Protein AF-T1A1M3-F1 (afdb_monomer)

Radius of gyration: 19.19 Å; Cα contacts (8 Å, |Δi|>4): 58; chains: 1; bounding box: 49×39×57 Å

Structure (mmCIF, N/CA/C/O backbone):
data_AF-T1A1M3-F1
#
_entry.id   AF-T1A1M3-F1
#
loop_
_atom_site.group_PDB
_atom_site.id
_atom_site.type_symbol
_atom_site.label_atom_id
_atom_site.label_alt_id
_atom_site.label_comp_id
_atom_site.label_asym_id
_atom_site.label_entity_id
_atom_site.label_seq_id
_atom_site.pdbx_PDB_ins_code
_atom_site.Cartn_x
_atom_site.Cartn_y
_atom_site.Cartn_z
_atom_site.occupancy
_atom_site.B_iso_or_equiv
_atom_site.auth_seq_id
_atom_site.auth_comp_id
_atom_site.auth_asym_id
_atom_site.auth_atom_id
_atom_site.pdbx_PDB_model_num
ATOM 1 N N . MET A 1 1 ? -30.803 23.731 38.782 1.00 44.34 1 MET A N 1
ATOM 2 C CA . MET A 1 1 ? -31.544 24.561 37.814 1.00 44.34 1 MET A CA 1
ATOM 3 C C . MET A 1 1 ? -30.619 24.749 36.632 1.00 44.34 1 MET A C 1
ATOM 5 O O . MET A 1 1 ? -29.511 25.233 36.809 1.00 44.34 1 MET A O 1
ATOM 9 N N . GLU A 1 2 ? -31.006 24.124 35.532 1.00 36.53 2 GLU A N 1
ATOM 10 C CA . GLU A 1 2 ? -30.165 23.566 34.470 1.00 36.53 2 GLU A CA 1
ATOM 11 C C . GLU A 1 2 ? -29.542 24.639 33.570 1.00 36.53 2 GLU A C 1
ATOM 13 O O . GLU A 1 2 ? -30.211 25.585 33.156 1.00 36.53 2 GLU A O 1
ATOM 18 N N . HIS A 1 3 ? -28.248 24.483 33.289 1.00 39.91 3 HIS A N 1
ATOM 19 C CA . HIS A 1 3 ? -27.495 25.308 32.352 1.00 39.91 3 HIS A CA 1
ATOM 20 C C . HIS A 1 3 ? -27.840 24.926 30.907 1.00 39.91 3 HIS A C 1
ATOM 22 O O . HIS A 1 3 ? -27.957 23.751 30.571 1.00 39.91 3 HIS A O 1
ATOM 28 N N . ALA A 1 4 ? -27.979 25.945 30.060 1.00 42.72 4 ALA A N 1
ATOM 29 C CA . ALA A 1 4 ? -28.334 25.843 28.653 1.00 42.72 4 ALA A CA 1
ATOM 30 C C . ALA A 1 4 ? -27.399 24.906 27.866 1.00 42.72 4 ALA A C 1
ATOM 32 O O . ALA A 1 4 ? -26.221 25.205 27.663 1.00 42.72 4 ALA A O 1
ATOM 33 N N . VAL A 1 5 ? -27.951 23.802 27.359 1.00 47.12 5 VAL A N 1
ATOM 34 C CA . VAL A 1 5 ? -27.333 23.008 26.295 1.00 47.12 5 VAL A CA 1
ATOM 35 C C . VAL A 1 5 ? -27.666 23.699 24.977 1.00 47.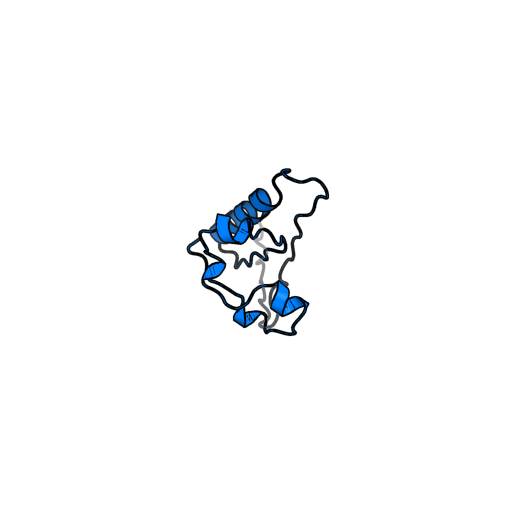12 5 VAL A C 1
ATOM 37 O O . VAL A 1 5 ? -28.780 23.609 24.468 1.00 47.12 5 VAL A O 1
ATOM 40 N N . SER A 1 6 ? -26.697 24.435 24.439 1.00 41.78 6 SER A N 1
ATOM 41 C CA . SER A 1 6 ? -26.717 24.891 23.050 1.00 41.78 6 SER A CA 1
ATOM 42 C C . SER A 1 6 ? -26.789 23.662 22.141 1.00 41.78 6 SER A C 1
ATOM 44 O O . SER A 1 6 ? -25.812 22.927 22.004 1.00 41.78 6 SER A O 1
ATOM 46 N N . SER A 1 7 ? -27.943 23.438 21.522 1.00 43.50 7 SER A N 1
ATOM 47 C CA . SER A 1 7 ? -28.151 22.442 20.475 1.00 43.50 7 SER A CA 1
ATOM 48 C C . SER A 1 7 ? -27.217 22.723 19.295 1.00 43.50 7 SER A C 1
ATOM 50 O O . SER A 1 7 ? -27.456 23.645 18.514 1.00 43.50 7 SER A O 1
ATOM 52 N N . ILE A 1 8 ? -26.155 21.928 19.159 1.00 46.41 8 ILE A N 1
ATOM 53 C CA . ILE A 1 8 ? -25.328 21.890 17.951 1.00 46.41 8 ILE A CA 1
ATOM 54 C C . ILE A 1 8 ? -26.196 21.252 16.860 1.00 46.41 8 ILE A C 1
ATOM 56 O O . ILE A 1 8 ? -26.273 20.032 16.740 1.00 46.41 8 ILE A O 1
ATOM 60 N N . SER A 1 9 ? -26.921 22.078 16.103 1.00 38.78 9 SER A N 1
ATOM 61 C CA . SER A 1 9 ? -27.540 21.639 14.853 1.00 38.78 9 SER A CA 1
ATOM 62 C C . SER A 1 9 ? -26.429 21.460 13.829 1.00 38.78 9 SER A C 1
ATOM 64 O O . SER A 1 9 ? -26.008 22.414 13.179 1.00 38.78 9 SER A O 1
ATOM 66 N N . THR A 1 10 ? -25.919 20.238 13.709 1.00 42.06 10 THR A N 1
ATOM 67 C CA . THR A 1 10 ? -25.055 19.866 12.591 1.00 42.06 10 THR A CA 1
ATOM 68 C C . THR A 1 10 ? -25.937 19.719 11.357 1.00 42.06 10 THR A C 1
ATOM 70 O O . THR A 1 10 ? -26.475 18.649 11.079 1.00 42.06 10 THR A O 1
ATOM 73 N N . THR A 1 11 ? -26.121 20.814 10.623 1.00 40.22 11 THR A N 1
ATOM 74 C CA . THR A 1 11 ? -26.666 20.770 9.266 1.00 40.22 11 THR A CA 1
ATOM 75 C C . THR A 1 11 ? -25.637 20.076 8.381 1.00 40.22 11 THR A C 1
ATOM 77 O O . THR A 1 11 ? -24.681 20.689 7.914 1.00 40.22 11 THR A O 1
ATOM 80 N N . ILE A 1 12 ? -25.811 18.774 8.180 1.00 50.56 12 ILE A N 1
ATOM 81 C CA . ILE A 1 12 ? -25.125 18.027 7.128 1.00 50.56 12 ILE A CA 1
ATOM 82 C C . ILE A 1 12 ? -25.672 18.514 5.785 1.00 50.56 12 ILE A C 1
ATOM 84 O O . ILE A 1 12 ? -26.73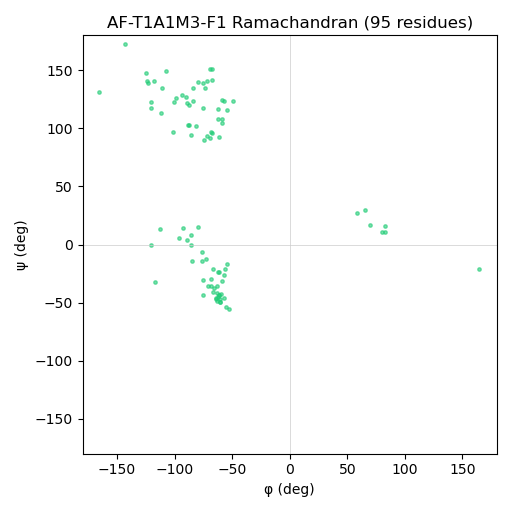8 18.092 5.339 1.00 50.56 12 ILE A O 1
ATOM 88 N N . ASN A 1 13 ? -24.953 19.443 5.154 1.00 44.19 13 ASN A N 1
ATOM 89 C CA . ASN A 1 13 ? -25.172 19.768 3.752 1.00 44.19 13 ASN A CA 1
ATOM 90 C C . ASN A 1 13 ? -24.878 18.509 2.929 1.00 44.19 13 ASN A C 1
ATOM 92 O O . ASN A 1 13 ? -23.749 18.017 2.906 1.00 44.19 13 ASN A O 1
ATOM 96 N N . GLN A 1 14 ? -25.902 17.984 2.257 1.00 49.16 14 GLN A N 1
ATOM 97 C CA . GLN A 1 14 ? -25.746 16.966 1.222 1.00 49.16 14 GLN A CA 1
ATOM 98 C C . GLN A 1 14 ? -24.897 17.573 0.092 1.00 49.16 14 GLN A C 1
ATOM 100 O O . GLN A 1 14 ? -25.417 18.278 -0.767 1.00 49.16 14 GLN A O 1
ATOM 105 N N . GLY A 1 15 ? -23.576 17.381 0.142 1.00 44.25 15 GLY A N 1
ATOM 106 C CA . GLY A 1 15 ? -22.649 17.941 -0.846 1.00 44.25 15 GLY A CA 1
ATOM 107 C C . GLY A 1 15 ? -21.168 17.950 -0.454 1.00 44.25 15 GLY A C 1
ATOM 108 O O . GLY A 1 15 ? -20.324 17.982 -1.344 1.00 44.25 15 GLY A O 1
ATOM 109 N N . GLU A 1 16 ? -20.814 17.867 0.832 1.00 50.06 16 GLU A N 1
ATOM 110 C CA . GLU A 1 16 ? -19.406 17.724 1.232 1.00 50.06 16 GLU A CA 1
ATOM 111 C C . GLU A 1 16 ? -18.992 16.249 1.225 1.00 50.06 16 GLU A C 1
ATOM 113 O O . GLU A 1 16 ? -19.162 15.514 2.199 1.00 50.06 16 GLU A O 1
ATOM 118 N N . VAL A 1 17 ? -18.416 15.802 0.107 1.00 57.34 17 VAL A N 1
ATOM 119 C CA . VAL A 1 17 ? -17.546 14.622 0.121 1.00 57.34 17 VAL A CA 1
ATOM 120 C C . VAL A 1 17 ? -16.368 14.989 1.018 1.00 57.34 17 VAL A C 1
ATOM 122 O O . VAL A 1 17 ? -15.557 15.839 0.651 1.00 57.34 17 VAL A O 1
ATOM 125 N N . GLY A 1 18 ? -16.296 14.408 2.217 1.00 64.62 18 GLY A N 1
ATOM 126 C CA . GLY A 1 18 ? -15.166 14.628 3.116 1.00 64.62 18 GLY A CA 1
ATOM 127 C C . GLY A 1 18 ? -13.853 14.415 2.358 1.00 64.62 18 GLY A C 1
ATOM 128 O O . GLY A 1 18 ? -13.660 13.368 1.741 1.00 64.62 18 GLY A O 1
ATOM 129 N N . SER A 1 19 ? -12.986 15.429 2.353 1.00 83.12 19 SER A N 1
ATOM 130 C CA . SER A 1 19 ? -11.741 15.408 1.581 1.00 83.12 19 SER A CA 1
ATOM 131 C C . SER A 1 19 ? -10.878 14.205 1.974 1.00 83.12 19 SER A C 1
ATOM 133 O O . SER A 1 19 ? -10.547 14.024 3.152 1.0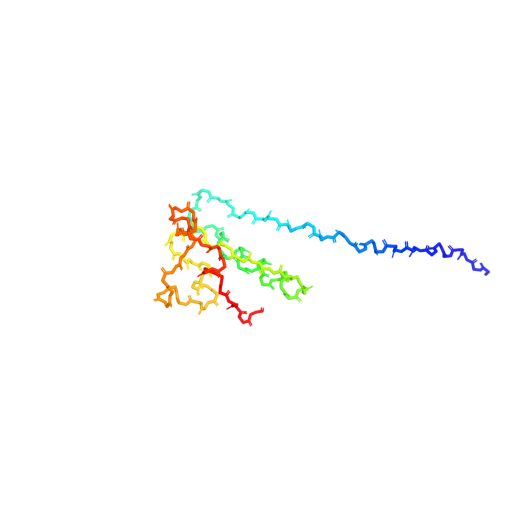0 83.12 19 SER A O 1
ATOM 135 N N . THR A 1 20 ? -10.518 13.370 0.995 1.00 92.50 20 THR A N 1
ATOM 136 C CA . THR A 1 20 ? -9.593 12.249 1.198 1.00 92.50 20 THR A CA 1
ATOM 137 C C . THR A 1 20 ? -8.256 12.778 1.708 1.00 92.50 20 THR A C 1
ATOM 139 O O . THR A 1 20 ? -7.617 13.606 1.060 1.00 92.50 20 THR A O 1
ATOM 142 N N . ARG A 1 21 ? -7.790 12.270 2.853 1.00 95.31 21 ARG A N 1
ATOM 143 C CA . ARG A 1 21 ? -6.452 12.598 3.358 1.00 95.31 21 ARG A CA 1
ATOM 144 C C . ARG A 1 21 ? -5.401 11.694 2.723 1.00 95.31 21 ARG A C 1
ATOM 146 O O . ARG A 1 21 ? -5.476 10.479 2.866 1.00 95.31 21 ARG A O 1
ATOM 153 N N . VAL A 1 22 ? -4.402 12.295 2.080 1.00 96.44 22 VAL A N 1
ATOM 154 C CA . VAL A 1 22 ? -3.259 11.585 1.485 1.00 96.44 22 VAL A CA 1
ATOM 155 C C . VAL A 1 22 ? -2.057 11.688 2.423 1.00 96.44 22 VAL A C 1
ATOM 157 O O . VAL A 1 22 ? -1.631 12.788 2.769 1.00 96.44 22 VAL A O 1
ATOM 160 N N . ILE A 1 23 ? -1.515 10.543 2.846 1.00 97.38 23 ILE A N 1
ATOM 161 C CA . ILE A 1 23 ? -0.376 10.455 3.769 1.00 97.38 23 ILE A CA 1
ATOM 162 C C . ILE A 1 23 ? 0.756 9.700 3.071 1.00 97.38 23 ILE A C 1
ATOM 164 O O . ILE A 1 23 ? 0.610 8.523 2.752 1.00 97.38 23 ILE A O 1
ATOM 168 N N . ALA A 1 24 ? 1.894 10.362 2.860 1.00 97.38 24 ALA A N 1
ATOM 169 C CA . ALA A 1 24 ? 3.085 9.741 2.287 1.00 97.38 24 ALA A CA 1
ATOM 170 C C . ALA A 1 24 ? 4.077 9.345 3.390 1.00 97.38 24 ALA A C 1
ATOM 172 O O . ALA A 1 24 ? 4.493 10.182 4.192 1.00 97.38 24 ALA A O 1
ATOM 173 N N . ILE A 1 25 ? 4.494 8.077 3.407 1.00 96.75 25 ILE A N 1
ATOM 174 C CA . ILE A 1 25 ? 5.530 7.573 4.318 1.00 96.75 25 ILE A CA 1
ATOM 175 C C . ILE A 1 25 ? 6.849 7.462 3.551 1.00 96.75 25 ILE A C 1
ATOM 177 O O . ILE A 1 25 ? 7.103 6.479 2.855 1.00 96.75 25 ILE A O 1
ATOM 181 N N . ALA A 1 26 ? 7.701 8.480 3.677 1.00 95.44 26 ALA A N 1
ATOM 182 C CA . ALA A 1 26 ? 8.939 8.600 2.909 1.00 95.44 26 ALA A CA 1
ATOM 183 C C . ALA A 1 26 ? 10.178 8.737 3.806 1.00 95.44 26 ALA A C 1
ATOM 185 O O . ALA A 1 26 ? 10.164 9.413 4.831 1.00 95.44 26 ALA A O 1
ATOM 186 N N . ASN A 1 27 ? 11.264 8.078 3.403 1.00 92.81 27 ASN A N 1
ATOM 187 C CA . ASN A 1 27 ? 12.596 8.165 4.007 1.00 92.81 27 ASN A CA 1
ATOM 188 C C . ASN A 1 27 ? 13.621 7.549 3.039 1.00 92.81 27 ASN A C 1
ATOM 190 O O . ASN A 1 27 ? 13.413 6.426 2.564 1.00 92.81 27 ASN A O 1
ATOM 194 N N . GLN A 1 28 ? 14.730 8.247 2.776 1.00 90.38 28 GLN A N 1
ATOM 195 C CA . GLN A 1 28 ? 15.755 7.803 1.825 1.00 90.38 28 GLN A CA 1
ATOM 196 C C . GLN A 1 28 ? 16.507 6.534 2.257 1.00 90.38 28 GLN A C 1
ATOM 198 O O . GLN A 1 28 ? 17.088 5.846 1.423 1.00 90.38 28 GLN A O 1
ATOM 203 N N . LYS A 1 29 ? 16.509 6.198 3.553 1.00 90.88 29 LYS A N 1
ATOM 204 C CA . LYS A 1 29 ? 17.208 5.018 4.071 1.00 90.88 29 LYS A CA 1
ATOM 205 C C . LYS A 1 29 ? 16.348 3.754 3.926 1.00 90.88 29 LYS A C 1
ATOM 207 O O . LYS A 1 29 ? 15.157 3.743 4.253 1.00 90.88 29 LYS A O 1
ATOM 212 N N . GLY A 1 30 ? 16.957 2.669 3.448 1.00 91.12 30 GLY A N 1
ATOM 213 C CA . GLY A 1 30 ? 16.344 1.335 3.408 1.00 91.12 30 GLY A CA 1
ATOM 214 C C . GLY A 1 30 ? 16.171 0.728 4.807 1.00 91.12 30 GLY A C 1
ATOM 215 O O . GLY A 1 30 ? 16.924 1.050 5.723 1.00 91.12 30 GLY A O 1
ATOM 216 N N . GLY A 1 31 ? 15.165 -0.134 4.988 1.00 92.06 31 GLY A N 1
ATOM 217 C CA . GLY A 1 31 ? 14.983 -0.897 6.235 1.00 92.06 31 GLY A CA 1
ATOM 218 C C . GLY A 1 31 ? 14.561 -0.088 7.471 1.00 92.06 31 GLY A C 1
ATOM 219 O O . GLY A 1 31 ? 14.682 -0.575 8.587 1.00 92.06 31 GLY A O 1
ATOM 220 N N . VAL A 1 32 ? 14.062 1.140 7.304 1.00 95.88 32 VAL A N 1
ATOM 221 C CA . VAL A 1 32 ? 13.633 2.021 8.417 1.00 95.88 32 VAL A CA 1
ATOM 222 C C . VAL A 1 32 ? 12.147 1.902 8.777 1.00 95.88 32 VAL A C 1
ATOM 224 O O . VAL A 1 32 ? 11.601 2.772 9.446 1.00 95.88 32 VAL A O 1
ATOM 227 N N . GLY A 1 33 ? 11.471 0.857 8.294 1.00 95.81 33 GLY A N 1
ATOM 228 C CA . GLY A 1 33 ? 10.076 0.576 8.644 1.00 95.81 33 GLY A CA 1
ATOM 229 C C . GLY A 1 33 ? 9.012 1.342 7.851 1.00 95.81 33 GLY A C 1
ATOM 230 O O . GLY A 1 33 ? 7.868 1.354 8.277 1.00 95.81 33 GLY A O 1
ATOM 231 N N . LYS A 1 34 ? 9.329 1.956 6.699 1.00 97.12 34 LYS A N 1
ATOM 232 C CA . LYS A 1 34 ? 8.339 2.687 5.871 1.00 97.12 34 LYS A CA 1
ATOM 233 C C . LYS A 1 34 ? 7.104 1.844 5.535 1.00 97.12 34 LYS A C 1
ATOM 235 O O . LYS A 1 34 ? 5.988 2.237 5.853 1.00 97.12 34 LYS A O 1
ATOM 240 N N . THR A 1 35 ? 7.326 0.673 4.939 1.00 96.56 35 THR A N 1
ATOM 241 C CA . THR A 1 35 ? 6.274 -0.280 4.564 1.00 96.56 35 THR A CA 1
ATOM 242 C C . THR A 1 35 ? 5.493 -0.748 5.784 1.00 96.56 35 THR A C 1
ATOM 244 O O . THR A 1 35 ? 4.269 -0.706 5.788 1.00 96.56 35 THR A O 1
ATOM 247 N N . THR A 1 36 ? 6.201 -1.128 6.851 1.00 96.62 36 THR A N 1
ATOM 248 C CA . THR A 1 36 ? 5.589 -1.563 8.110 1.00 96.62 36 THR A CA 1
ATOM 249 C C . THR A 1 36 ? 4.668 -0.488 8.674 1.00 96.62 36 THR A C 1
ATOM 251 O O . THR A 1 36 ? 3.532 -0.787 9.031 1.00 96.62 36 THR A O 1
ATOM 254 N N . THR A 1 37 ? 5.124 0.764 8.705 1.00 97.75 37 THR A N 1
ATOM 255 C CA . THR A 1 37 ? 4.329 1.905 9.161 1.00 97.75 37 THR A CA 1
ATOM 256 C C . THR A 1 37 ? 3.125 2.143 8.260 1.00 97.75 37 THR A C 1
ATOM 258 O O . THR A 1 37 ? 2.032 2.316 8.782 1.00 97.75 37 THR A O 1
ATOM 261 N N . ALA A 1 38 ? 3.286 2.122 6.933 1.00 97.44 38 ALA A N 1
ATOM 262 C CA . ALA A 1 38 ? 2.182 2.338 5.998 1.00 97.44 38 ALA A CA 1
ATOM 263 C C . ALA A 1 38 ? 1.074 1.282 6.158 1.00 97.44 38 ALA A C 1
ATOM 265 O O . ALA A 1 38 ? -0.090 1.640 6.332 1.00 97.44 38 ALA A O 1
ATOM 266 N N . VAL A 1 39 ? 1.444 -0.003 6.185 1.00 96.44 39 VAL A N 1
ATOM 267 C CA . VAL A 1 39 ? 0.499 -1.120 6.343 1.00 96.44 39 VAL A CA 1
ATOM 268 C C . VAL A 1 39 ? -0.210 -1.060 7.697 1.00 96.44 39 VAL A C 1
ATOM 270 O O . VAL A 1 39 ? -1.435 -1.124 7.749 1.00 96.44 39 VAL A O 1
ATOM 273 N N . ASN A 1 40 ? 0.526 -0.876 8.798 1.00 96.50 40 ASN A N 1
ATOM 274 C CA . ASN A 1 40 ? -0.080 -0.854 10.135 1.00 96.50 40 ASN A CA 1
ATOM 275 C C . ASN A 1 40 ? -0.921 0.404 10.382 1.00 96.50 40 ASN A C 1
ATOM 277 O O . ASN A 1 40 ? -1.963 0.320 11.027 1.00 96.50 40 ASN A O 1
ATOM 281 N N . LEU A 1 41 ? -0.507 1.563 9.858 1.00 97.38 41 LEU A N 1
ATOM 282 C CA . LEU A 1 41 ? -1.318 2.779 9.911 1.00 97.38 41 LEU A CA 1
ATOM 283 C C . LEU A 1 41 ? -2.628 2.583 9.143 1.00 97.38 41 LEU A C 1
ATOM 285 O O . LEU A 1 41 ? -3.688 2.925 9.659 1.00 97.38 41 LEU A O 1
ATOM 289 N N . GLY A 1 42 ? -2.561 2.003 7.941 1.00 96.44 42 GLY A N 1
ATOM 290 C CA . GLY A 1 42 ? -3.743 1.692 7.144 1.00 96.44 42 GLY A CA 1
ATOM 291 C C . GLY A 1 42 ? -4.689 0.730 7.850 1.00 96.44 42 GLY A C 1
ATOM 292 O O . GLY A 1 42 ? -5.868 1.039 7.990 1.00 96.44 42 GLY A O 1
ATOM 293 N N . ALA A 1 43 ? -4.164 -0.382 8.368 1.00 95.81 43 ALA A N 1
ATOM 294 C CA . ALA A 1 43 ? -4.947 -1.357 9.123 1.00 95.81 43 ALA A CA 1
ATOM 295 C C . ALA A 1 43 ? -5.587 -0.737 10.378 1.00 95.81 43 ALA A C 1
ATOM 297 O O . ALA A 1 43 ? -6.765 -0.957 10.648 1.00 95.81 43 ALA A O 1
ATOM 298 N N . GLY A 1 44 ? -4.848 0.096 11.120 1.00 97.00 44 GLY A N 1
ATOM 299 C CA . GLY A 1 44 ? -5.380 0.811 12.282 1.00 97.00 44 GLY A CA 1
ATOM 300 C C . GLY A 1 44 ? -6.499 1.793 11.922 1.00 97.00 44 GLY A C 1
ATOM 301 O O . GLY A 1 44 ? -7.508 1.856 12.619 1.00 97.00 44 GLY A O 1
ATOM 302 N N . LEU A 1 45 ? -6.361 2.533 10.817 1.00 96.31 45 LEU A N 1
ATOM 303 C CA . LEU A 1 45 ? -7.410 3.429 10.318 1.00 96.31 45 LEU A CA 1
ATOM 304 C C . LEU A 1 45 ? -8.644 2.652 9.834 1.00 96.31 45 LEU A C 1
ATOM 306 O O . LEU A 1 45 ? -9.768 3.058 10.134 1.00 96.31 45 LEU A O 1
ATOM 310 N N . ALA A 1 46 ? -8.447 1.532 9.136 1.00 95.81 46 ALA A N 1
ATOM 311 C CA . ALA A 1 46 ? -9.527 0.650 8.699 1.00 95.81 46 ALA A CA 1
ATOM 312 C C . ALA A 1 46 ? -10.299 0.068 9.894 1.00 95.81 46 ALA A C 1
ATOM 314 O O . ALA A 1 46 ? -11.526 0.138 9.927 1.00 95.81 46 ALA A O 1
ATOM 315 N N . ALA A 1 47 ? -9.592 -0.376 10.940 1.00 96.06 47 ALA A N 1
ATOM 316 C CA . ALA A 1 47 ? -10.194 -0.851 12.188 1.00 96.06 47 ALA A CA 1
ATOM 317 C C . ALA A 1 47 ? -11.011 0.229 12.927 1.00 96.06 47 ALA A C 1
ATOM 319 O O . ALA A 1 47 ? -11.925 -0.093 13.684 1.00 96.06 47 ALA A O 1
ATOM 320 N N . LEU A 1 48 ? -10.718 1.513 12.692 1.00 96.25 48 LEU A N 1
ATOM 321 C CA . LEU A 1 48 ? -11.505 2.651 13.184 1.00 96.25 48 LEU A CA 1
ATOM 322 C C . LEU A 1 48 ? -12.684 3.020 12.259 1.00 96.25 48 LEU A C 1
ATOM 324 O O . LEU A 1 48 ? -13.326 4.050 12.465 1.00 96.25 48 LEU A O 1
ATOM 328 N N . GLY A 1 49 ? -12.975 2.209 11.239 1.00 94.88 49 GLY A N 1
ATOM 329 C CA . GLY A 1 49 ? -14.073 2.410 10.292 1.00 94.88 49 GLY A CA 1
ATOM 330 C C . GLY A 1 49 ? -13.757 3.369 9.141 1.00 94.88 49 GLY A C 1
ATOM 331 O O . GLY A 1 49 ? -14.668 3.776 8.419 1.00 94.88 49 GLY A O 1
ATOM 332 N N . CYS A 1 50 ? -12.492 3.760 8.948 1.00 94.69 50 CYS A N 1
ATOM 333 C CA . CYS A 1 50 ? -12.110 4.602 7.816 1.00 94.69 50 CYS A CA 1
ATOM 334 C C . CYS A 1 50 ? -11.985 3.764 6.538 1.00 94.69 50 CYS A C 1
ATOM 336 O O . CYS A 1 50 ? -11.401 2.684 6.548 1.00 94.69 50 CYS A O 1
ATOM 338 N N . ARG A 1 51 ? -12.441 4.297 5.400 1.00 94.69 51 ARG A N 1
ATOM 339 C CA . ARG A 1 51 ? -12.121 3.716 4.089 1.00 94.69 51 ARG A CA 1
ATOM 340 C C . ARG A 1 51 ? -10.678 4.067 3.723 1.00 94.69 51 ARG A C 1
ATOM 342 O O . ARG A 1 51 ? -10.361 5.247 3.572 1.00 94.69 51 ARG A O 1
ATOM 349 N N . VAL A 1 52 ? -9.827 3.055 3.582 1.00 96.31 52 VAL A N 1
ATOM 350 C CA . VAL A 1 52 ? -8.382 3.207 3.359 1.00 96.31 52 VAL A CA 1
ATOM 351 C C . VAL A 1 52 ? -7.988 2.613 2.010 1.00 96.31 52 VAL A C 1
ATOM 353 O O . VAL A 1 52 ? -8.473 1.553 1.633 1.00 96.31 52 VAL A O 1
ATOM 356 N N . LEU A 1 53 ? -7.081 3.294 1.310 1.00 96.19 53 LEU A N 1
ATOM 357 C CA . LEU A 1 53 ? -6.363 2.771 0.152 1.00 96.19 53 LEU A CA 1
ATOM 358 C C . LEU A 1 53 ? -4.864 2.825 0.462 1.00 96.19 53 LEU A C 1
ATOM 360 O O . LEU A 1 53 ? -4.338 3.897 0.766 1.00 96.19 53 LEU A O 1
ATOM 364 N N . ILE A 1 54 ? -4.185 1.680 0.392 1.00 96.44 54 ILE A N 1
ATOM 365 C CA . ILE A 1 54 ? -2.722 1.605 0.441 1.00 96.44 54 ILE A CA 1
ATOM 366 C C . ILE A 1 54 ? -2.198 1.602 -0.992 1.00 96.44 54 ILE A C 1
ATOM 368 O O . ILE A 1 54 ? -2.643 0.808 -1.812 1.00 96.44 54 ILE A O 1
ATOM 372 N N . VAL A 1 55 ? -1.242 2.485 -1.278 1.00 96.31 55 VAL A N 1
ATOM 373 C CA . VAL A 1 55 ? -0.556 2.551 -2.573 1.00 96.31 55 VAL A CA 1
ATOM 374 C C . VAL A 1 55 ? 0.895 2.132 -2.363 1.00 96.31 55 VAL A C 1
ATOM 376 O O . VAL A 1 55 ? 1.645 2.828 -1.673 1.00 96.31 55 VAL A O 1
ATOM 379 N N . ASP A 1 56 ? 1.289 0.991 -2.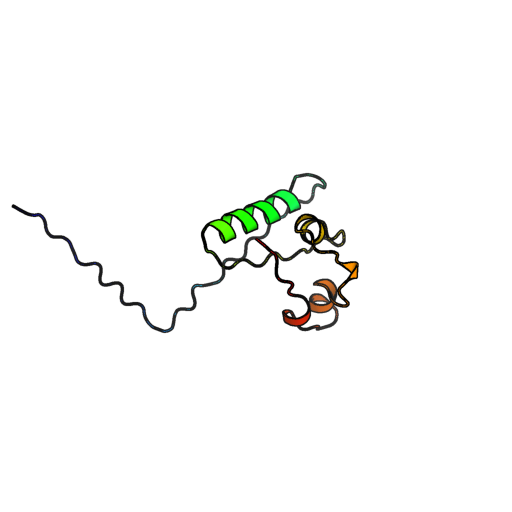929 1.00 95.25 56 ASP A N 1
ATOM 380 C CA . ASP A 1 56 ? 2.667 0.496 -2.861 1.00 95.25 56 ASP A CA 1
ATOM 381 C C . ASP A 1 56 ? 3.497 1.070 -4.012 1.00 95.25 56 ASP A C 1
ATOM 383 O O . ASP A 1 56 ? 3.370 0.640 -5.152 1.00 95.25 56 ASP A O 1
ATOM 387 N N . LEU A 1 57 ? 4.330 2.070 -3.716 1.00 94.75 57 LEU A N 1
ATOM 388 C CA . LEU A 1 57 ? 5.223 2.709 -4.692 1.00 94.75 57 LE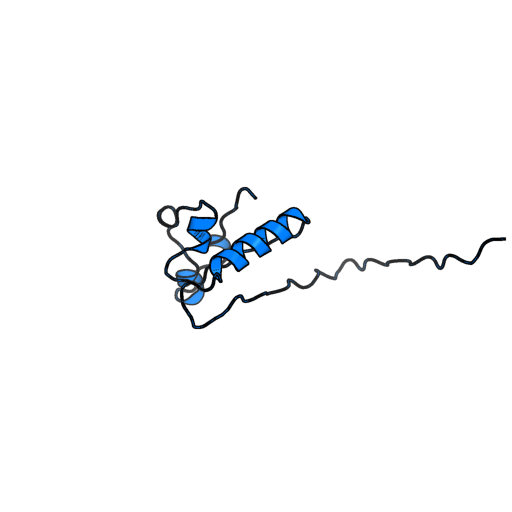U A CA 1
ATOM 389 C C . LEU A 1 57 ? 6.649 2.140 -4.666 1.00 94.75 57 LEU A C 1
ATOM 391 O O . LEU A 1 57 ? 7.533 2.681 -5.332 1.00 94.75 57 LEU A O 1
ATOM 395 N N . ASP A 1 58 ? 6.908 1.094 -3.881 1.00 91.00 58 ASP A N 1
ATOM 396 C CA . ASP A 1 58 ? 8.200 0.416 -3.875 1.00 91.00 58 ASP A CA 1
ATOM 397 C C . ASP A 1 58 ? 8.184 -0.702 -4.933 1.00 91.00 58 ASP A C 1
ATOM 399 O O . ASP A 1 58 ? 7.368 -1.618 -4.822 1.00 91.00 58 ASP A O 1
ATOM 403 N N . PRO A 1 59 ? 9.087 -0.701 -5.935 1.00 87.62 59 PRO A N 1
ATOM 404 C CA . PRO A 1 59 ? 9.172 -1.778 -6.925 1.00 87.62 59 PRO A CA 1
ATOM 405 C C . PRO A 1 59 ? 9.341 -3.185 -6.330 1.00 87.62 59 PRO A C 1
ATOM 407 O O . PRO A 1 59 ? 9.144 -4.168 -7.036 1.00 87.62 59 PRO A O 1
ATOM 410 N N . GLN A 1 60 ? 9.732 -3.301 -5.055 1.00 90.81 60 GLN A N 1
ATOM 411 C CA . GLN A 1 60 ? 9.808 -4.584 -4.354 1.00 90.81 60 GLN A CA 1
ATOM 412 C C . GLN A 1 60 ? 8.440 -5.146 -3.926 1.00 90.81 60 GLN A C 1
ATOM 414 O O . GLN A 1 60 ? 8.369 -6.317 -3.562 1.00 90.81 60 GLN A O 1
ATOM 419 N N . GLY A 1 61 ? 7.362 -4.353 -3.939 1.00 92.50 61 GLY A N 1
ATOM 420 C CA . GLY A 1 61 ? 6.012 -4.830 -3.610 1.00 92.50 61 GLY A CA 1
ATOM 421 C C . GLY A 1 61 ? 5.846 -5.283 -2.152 1.00 92.50 61 GLY A C 1
ATOM 422 O O . GLY A 1 61 ? 5.085 -6.210 -1.854 1.00 92.50 61 GLY A O 1
ATOM 423 N N . ASN A 1 62 ? 6.613 -4.694 -1.228 1.00 94.88 62 ASN A N 1
ATOM 424 C CA . ASN A 1 62 ? 6.655 -5.136 0.167 1.00 94.88 62 ASN A CA 1
ATOM 425 C C . ASN A 1 62 ? 5.342 -4.861 0.922 1.00 94.88 62 ASN A C 1
ATOM 427 O O . ASN A 1 62 ? 5.026 -5.587 1.863 1.00 94.88 62 ASN A O 1
ATOM 431 N N . ALA A 1 63 ? 4.584 -3.815 0.568 1.00 95.38 63 ALA A N 1
ATOM 432 C CA . ALA A 1 63 ? 3.286 -3.565 1.200 1.00 95.38 63 ALA A CA 1
ATOM 433 C C . ALA A 1 63 ? 2.244 -4.545 0.661 1.00 95.38 63 ALA A C 1
ATOM 435 O O . ALA A 1 63 ? 1.514 -5.137 1.451 1.00 95.38 63 ALA A O 1
ATOM 436 N N . THR A 1 64 ? 2.235 -4.769 -0.657 1.00 94.50 64 THR A N 1
ATOM 437 C CA . THR A 1 64 ? 1.352 -5.738 -1.322 1.00 94.50 64 THR A CA 1
ATOM 438 C C . THR A 1 64 ? 1.516 -7.136 -0.726 1.00 94.50 64 THR A C 1
ATOM 440 O O . THR A 1 64 ? 0.559 -7.727 -0.226 1.00 94.50 64 THR A O 1
ATOM 443 N N . THR A 1 65 ? 2.753 -7.634 -0.672 1.00 92.88 65 THR A N 1
ATOM 444 C CA . THR A 1 65 ? 3.056 -8.945 -0.072 1.00 92.88 65 THR A CA 1
ATOM 445 C C . THR A 1 65 ? 2.803 -8.972 1.435 1.00 92.88 65 THR A C 1
ATOM 447 O O . THR A 1 65 ? 2.282 -9.959 1.951 1.00 92.88 65 THR A O 1
ATOM 450 N N . GLY A 1 66 ? 3.104 -7.881 2.150 1.00 91.81 66 GLY A N 1
ATOM 451 C CA . GLY A 1 66 ? 2.811 -7.735 3.579 1.00 91.81 66 GLY A CA 1
ATOM 452 C C . GLY A 1 66 ? 1.317 -7.775 3.923 1.00 91.81 66 GLY A C 1
ATOM 453 O O . GLY A 1 66 ? 0.967 -8.135 5.044 1.00 91.81 66 GLY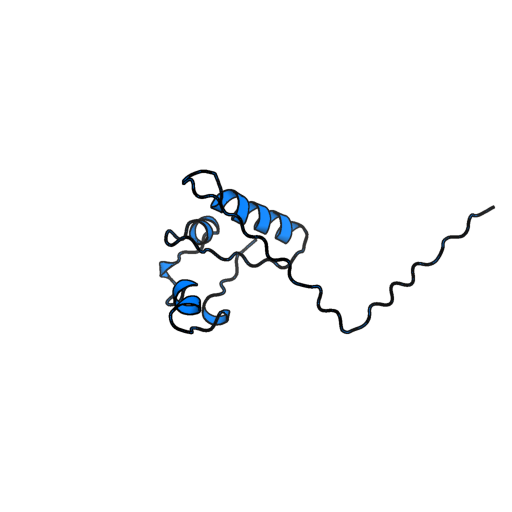 A O 1
ATOM 454 N N . LEU A 1 67 ? 0.445 -7.454 2.962 1.00 93.38 67 LEU A N 1
ATOM 455 C CA . LEU A 1 67 ? -1.014 -7.573 3.056 1.00 93.38 67 LEU A CA 1
ATOM 456 C C . LEU A 1 67 ? -1.541 -8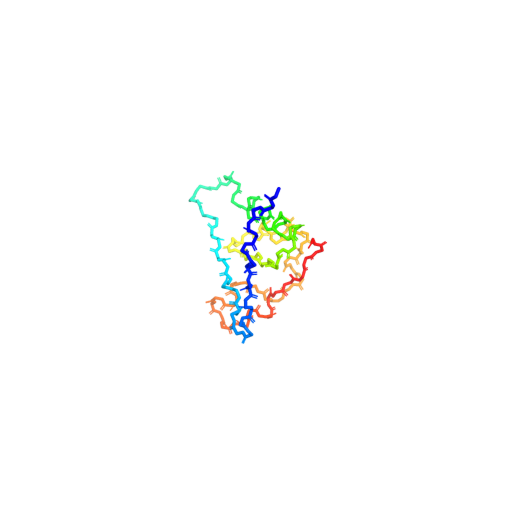.949 2.604 1.00 93.38 67 LEU A C 1
ATOM 458 O O . LEU A 1 67 ? -2.749 -9.163 2.577 1.00 93.38 67 LEU A O 1
ATOM 462 N N . GLY A 1 68 ? -0.655 -9.890 2.262 1.00 91.75 68 GLY A N 1
ATOM 463 C CA . GLY A 1 68 ? -1.024 -11.236 1.814 1.00 91.75 68 GLY A CA 1
ATOM 464 C C . GLY A 1 68 ? -1.456 -11.319 0.348 1.00 91.75 68 GLY A C 1
ATOM 465 O O . GLY A 1 68 ? -1.960 -12.359 -0.073 1.00 91.75 68 GLY A O 1
ATOM 466 N N . ILE A 1 69 ? -1.254 -10.255 -0.431 1.00 91.12 69 ILE A N 1
ATOM 467 C CA . ILE A 1 69 ? -1.581 -10.211 -1.856 1.00 91.12 69 ILE A CA 1
ATOM 468 C C . ILE A 1 69 ? -0.366 -10.689 -2.664 1.00 91.12 69 ILE A C 1
ATOM 470 O O . ILE A 1 69 ? 0.745 -10.174 -2.515 1.00 91.12 69 ILE A O 1
ATOM 474 N N . ASP A 1 70 ? -0.566 -11.678 -3.539 1.00 89.88 70 ASP A N 1
ATOM 475 C CA . ASP A 1 70 ? 0.470 -12.138 -4.468 1.00 89.88 70 ASP A CA 1
ATOM 476 C C . ASP A 1 70 ? 0.424 -11.316 -5.758 1.00 89.88 70 ASP A C 1
ATOM 478 O O . ASP A 1 70 ? -0.418 -11.549 -6.623 1.00 89.88 70 ASP A O 1
ATOM 482 N N . ALA A 1 71 ? 1.358 -10.371 -5.892 1.00 84.38 71 ALA A N 1
ATOM 483 C CA . ALA A 1 71 ? 1.446 -9.465 -7.037 1.00 84.38 71 ALA A CA 1
ATOM 484 C C . ALA A 1 71 ? 1.540 -10.182 -8.401 1.00 84.38 71 ALA A C 1
ATOM 486 O O . ALA A 1 71 ? 1.215 -9.591 -9.421 1.00 84.38 71 ALA A O 1
ATOM 487 N N . ARG A 1 72 ? 1.963 -11.456 -8.438 1.00 84.94 72 ARG A N 1
ATOM 488 C CA . ARG A 1 72 ? 2.063 -12.247 -9.680 1.00 84.94 72 ARG A CA 1
ATOM 489 C C . ARG A 1 72 ? 0.709 -12.665 -10.251 1.00 84.94 72 ARG A C 1
ATOM 491 O O . ARG A 1 72 ? 0.668 -13.161 -11.371 1.00 84.94 72 ARG A O 1
ATOM 498 N N . ASN A 1 73 ? -0.366 -12.508 -9.484 1.00 86.06 73 ASN A N 1
ATOM 499 C CA . ASN A 1 73 ? -1.717 -12.834 -9.927 1.00 86.06 73 ASN A CA 1
ATOM 500 C C . ASN A 1 73 ? -2.387 -11.687 -10.697 1.00 86.06 73 ASN A C 1
ATOM 502 O O . ASN A 1 73 ? -3.531 -11.849 -11.113 1.00 86.06 73 ASN A O 1
ATOM 506 N N . PHE A 1 74 ? -1.699 -10.554 -10.878 1.00 84.75 74 PHE A N 1
ATOM 507 C CA . PHE A 1 74 ? -2.249 -9.360 -11.513 1.00 84.75 74 PHE A CA 1
ATOM 508 C C . PHE A 1 74 ? -1.399 -8.944 -12.710 1.00 84.75 74 PHE A C 1
ATOM 510 O O . PHE A 1 74 ? -0.168 -8.967 -12.660 1.00 84.75 74 PHE A O 1
ATOM 517 N N . ASP A 1 75 ? -2.079 -8.542 -13.779 1.00 86.56 75 ASP A N 1
ATOM 518 C CA . ASP A 1 75 ? -1.449 -8.067 -15.015 1.00 86.56 75 ASP A CA 1
ATOM 519 C C . ASP A 1 75 ? -1.085 -6.573 -14.952 1.00 86.56 75 ASP A C 1
ATOM 521 O O . ASP A 1 75 ? -0.333 -6.071 -15.790 1.00 86.56 75 ASP A O 1
ATOM 525 N N . THR A 1 76 ? -1.622 -5.862 -13.960 1.00 91.38 76 THR A N 1
ATOM 526 C CA . THR A 1 76 ? -1.530 -4.412 -13.779 1.00 91.38 76 THR A CA 1
ATOM 527 C C . THR A 1 76 ? -0.967 -4.068 -12.406 1.00 91.38 76 THR A C 1
ATOM 529 O O . THR A 1 76 ? -1.163 -4.759 -11.407 1.00 91.38 76 THR A O 1
ATOM 532 N N . SER A 1 77 ? -0.234 -2.963 -12.357 1.00 93.31 77 SER A N 1
ATOM 533 C CA . SER A 1 77 ? 0.359 -2.419 -11.143 1.00 93.31 77 SER A CA 1
ATOM 534 C C . SER A 1 77 ? 0.319 -0.892 -11.166 1.00 93.31 77 SER A C 1
ATOM 536 O O . SER A 1 77 ? 0.039 -0.267 -12.193 1.00 93.31 77 SER A O 1
ATOM 538 N N . ILE A 1 78 ? 0.691 -0.257 -10.051 1.00 94.62 78 ILE A N 1
ATOM 539 C CA . ILE A 1 78 ? 0.799 1.206 -9.993 1.00 94.62 78 ILE A CA 1
ATOM 540 C C . ILE A 1 78 ? 1.773 1.757 -11.045 1.00 94.62 78 ILE A C 1
ATOM 542 O O . ILE A 1 78 ? 1.636 2.894 -11.488 1.00 94.62 78 ILE A O 1
ATOM 546 N N . TYR A 1 79 ? 2.748 0.950 -11.476 1.00 94.12 79 TYR A N 1
ATOM 547 C CA . TYR A 1 79 ? 3.657 1.312 -12.555 1.00 94.12 79 TYR A CA 1
ATOM 548 C C . TYR A 1 79 ? 2.900 1.539 -13.869 1.00 94.12 79 TYR A C 1
ATOM 550 O O . TYR A 1 79 ? 3.162 2.519 -14.561 1.00 94.12 79 TYR A O 1
ATOM 558 N N . ASP A 1 80 ? 1.937 0.680 -14.201 1.00 94.44 80 ASP A N 1
ATOM 559 C CA . ASP A 1 80 ? 1.148 0.790 -15.429 1.00 94.44 80 ASP A CA 1
ATOM 560 C C . ASP A 1 80 ? 0.225 2.010 -15.391 1.00 94.44 80 ASP A C 1
ATOM 562 O O . ASP A 1 80 ? 0.089 2.710 -16.392 1.00 94.44 80 ASP A O 1
ATOM 566 N N . VAL A 1 81 ? -0.322 2.336 -14.218 1.00 94.12 81 VAL A N 1
ATOM 567 C CA . VAL A 1 81 ? -1.111 3.561 -14.013 1.00 94.12 81 VAL A CA 1
ATOM 568 C C . VAL A 1 81 ? -0.248 4.809 -14.220 1.00 94.12 81 VAL A C 1
ATOM 570 O O . VAL A 1 81 ? -0.641 5.737 -14.920 1.00 94.12 81 VAL A O 1
ATOM 573 N N . LEU A 1 82 ? 0.953 4.837 -13.634 1.00 94.19 82 LEU A N 1
ATOM 574 C CA . LEU A 1 82 ? 1.829 6.011 -13.680 1.00 94.19 82 LEU A CA 1
ATOM 575 C C . LEU A 1 82 ? 2.521 6.209 -15.035 1.00 94.19 82 LEU A C 1
ATOM 577 O O . LEU A 1 82 ? 2.838 7.344 -15.387 1.00 94.19 82 LEU A O 1
ATOM 581 N N . ILE A 1 83 ? 2.809 5.124 -15.761 1.00 95.00 83 ILE A N 1
ATOM 582 C CA . ILE A 1 83 ? 3.690 5.147 -16.940 1.00 95.00 83 ILE A CA 1
ATOM 583 C C . ILE A 1 83 ? 2.968 4.766 -18.235 1.00 95.00 83 ILE A C 1
ATOM 585 O O . ILE A 1 83 ? 3.342 5.262 -19.295 1.00 95.00 83 ILE A O 1
ATOM 589 N N . LYS A 1 84 ? 1.967 3.881 -18.176 1.00 91.12 84 LYS A N 1
ATOM 590 C CA . LYS A 1 84 ? 1.290 3.312 -19.356 1.00 91.12 84 LYS A CA 1
ATOM 591 C C . LYS A 1 84 ? -0.169 3.753 -19.500 1.00 91.12 84 LYS A C 1
ATOM 593 O O . LYS A 1 84 ? -0.890 3.154 -20.291 1.00 91.12 84 LYS A O 1
ATOM 598 N N . GLU A 1 85 ? -0.589 4.774 -18.751 1.00 89.94 85 GLU A N 1
ATOM 599 C CA . GLU A 1 85 ? -1.951 5.332 -18.781 1.00 89.94 85 GLU A CA 1
ATOM 600 C C . GLU A 1 85 ? -3.056 4.304 -18.455 1.00 89.94 85 GLU A C 1
ATOM 602 O O . GLU A 1 85 ? -4.194 4.447 -18.899 1.00 89.94 85 GLU A O 1
ATOM 607 N N . ALA A 1 86 ? -2.740 3.262 -17.675 1.00 93.12 86 ALA A N 1
ATOM 608 C CA . ALA A 1 86 ? -3.750 2.319 -17.196 1.00 93.12 86 ALA A CA 1
ATOM 609 C C . ALA A 1 86 ? -4.711 2.989 -16.196 1.00 93.12 86 ALA A C 1
ATOM 611 O O . ALA A 1 86 ? -4.324 3.911 -15.469 1.00 93.12 86 ALA A O 1
ATOM 612 N N . SER A 1 87 ? -5.955 2.504 -16.125 1.00 94.25 87 SER A N 1
ATOM 613 C CA . SER A 1 87 ? -6.925 2.990 -15.140 1.00 94.25 87 SER A CA 1
ATOM 614 C C . SER A 1 87 ? -6.489 2.586 -13.734 1.00 94.25 87 SER A C 1
ATOM 616 O O . SER A 1 87 ? -6.014 1.470 -13.521 1.00 94.25 87 SER A O 1
ATOM 618 N N . LEU A 1 88 ? -6.676 3.466 -12.747 1.00 91.19 88 LEU A N 1
ATOM 619 C CA . LEU A 1 88 ? -6.360 3.132 -11.354 1.00 91.19 88 LEU A CA 1
ATOM 620 C C . LEU A 1 88 ? -7.243 1.981 -10.852 1.00 91.19 88 LEU A C 1
ATOM 622 O O . LEU A 1 88 ? -6.786 1.132 -10.095 1.00 91.19 88 LEU A O 1
ATOM 626 N N . GLU A 1 89 ? -8.494 1.949 -11.301 1.00 92.12 89 GLU A N 1
ATOM 627 C CA . GLU A 1 89 ? -9.506 0.949 -10.970 1.00 92.12 89 GLU A CA 1
ATOM 628 C C . GLU A 1 89 ? -9.077 -0.470 -11.352 1.00 92.12 89 GLU A C 1
ATOM 630 O O . GLU A 1 89 ? -9.418 -1.406 -10.635 1.00 92.12 89 GLU A O 1
ATOM 635 N N . ASP A 1 90 ? -8.278 -0.620 -12.412 1.00 89.12 90 ASP A N 1
ATOM 636 C CA . ASP A 1 90 ? -7.780 -1.916 -12.889 1.00 89.12 90 ASP A CA 1
ATOM 637 C C . ASP A 1 90 ? -6.648 -2.476 -12.015 1.00 89.12 90 ASP A C 1
ATOM 639 O O . ASP A 1 90 ? -6.170 -3.578 -12.259 1.00 89.12 90 ASP A O 1
ATOM 643 N N . CYS A 1 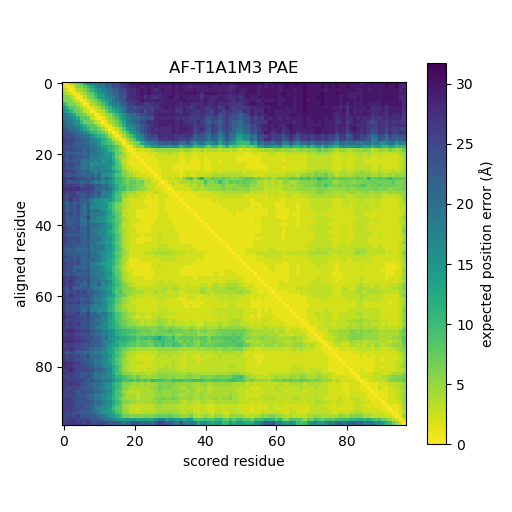91 ? -6.168 -1.707 -11.034 1.00 90.81 91 CYS A N 1
ATOM 644 C CA . CYS A 1 91 ? -5.044 -2.054 -10.163 1.00 90.81 91 CYS A CA 1
ATOM 645 C C . CYS A 1 91 ? -5.448 -2.094 -8.672 1.00 90.81 91 CYS A C 1
ATOM 647 O O . CYS A 1 91 ? -4.608 -2.324 -7.798 1.00 90.81 91 CYS A O 1
ATOM 649 N N . ILE A 1 92 ? -6.714 -1.815 -8.343 1.00 92.94 92 ILE A N 1
ATOM 650 C CA . ILE A 1 92 ? -7.178 -1.813 -6.952 1.00 92.94 92 ILE A CA 1
ATOM 651 C C . ILE A 1 92 ? -7.609 -3.219 -6.553 1.00 92.94 92 ILE A C 1
ATOM 653 O O . ILE A 1 92 ? -8.589 -3.748 -7.067 1.00 92.94 92 ILE A O 1
ATOM 657 N N . GLU A 1 93 ? -6.946 -3.751 -5.530 1.00 91.81 93 GLU A N 1
ATOM 658 C CA . GLU A 1 93 ? -7.268 -5.054 -4.961 1.00 91.81 93 GLU A CA 1
ATOM 659 C C . GLU A 1 93 ? -7.859 -4.933 -3.550 1.00 91.81 93 GLU A C 1
ATOM 661 O O . GLU A 1 93 ? -7.329 -4.189 -2.713 1.00 91.81 93 GLU A O 1
ATOM 666 N N . PRO A 1 94 ? -8.954 -5.655 -3.244 1.00 91.56 94 PRO A N 1
ATOM 667 C CA . PRO A 1 94 ? -9.516 -5.684 -1.906 1.00 91.56 94 PRO A CA 1
ATOM 668 C C . PRO A 1 94 ? -8.618 -6.474 -0.947 1.00 91.56 94 PRO A C 1
ATOM 670 O O . PRO A 1 94 ? -8.106 -7.545 -1.264 1.00 91.56 94 PRO A O 1
ATOM 673 N N . THR A 1 95 ? -8.493 -5.975 0.280 1.00 89.12 95 THR A N 1
ATOM 674 C CA . THR A 1 95 ? -7.806 -6.663 1.382 1.00 89.12 95 THR A CA 1
ATOM 675 C C . THR A 1 95 ? -8.814 -7.170 2.405 1.00 89.12 95 THR A C 1
ATOM 677 O O . THR A 1 95 ? -9.840 -6.533 2.624 1.00 89.12 95 THR A O 1
ATOM 680 N N . SER A 1 96 ? -8.510 -8.274 3.088 1.00 77.06 96 SER A N 1
ATOM 681 C CA . SER A 1 96 ? -9.390 -8.890 4.095 1.00 77.06 96 SER A CA 1
ATOM 682 C C . SER A 1 96 ? -9.363 -8.227 5.484 1.00 77.06 96 SER A C 1
ATOM 684 O O . SER A 1 96 ? -9.782 -8.858 6.454 1.00 77.06 96 SER A O 1
ATOM 686 N N . THR A 1 97 ? -8.827 -7.011 5.603 1.00 57.22 97 THR A N 1
ATOM 687 C CA . THR A 1 97 ? -8.724 -6.252 6.866 1.00 57.22 97 THR A CA 1
ATOM 688 C C . THR A 1 97 ? -9.835 -5.235 7.025 1.00 57.22 97 THR A C 1
ATOM 690 O O . THR A 1 97 ? -10.116 -4.530 6.032 1.00 57.22 97 THR A O 1
#

Organism: NCBI:txid410659

Secondary structure (DSSP, 8-state):
-------------TT--PPPPP-----SSTTSSHHHHHHHHHHHHHHTT--------STT-HHHHHTT--GGG-S--HHHHHHS---GGGG------

Sequence (97 aa):
MEHAVSSISTTINQGEVGSTRVIAIANQKGGVGKTTTAVNLGAGLAALGCRVLIVDLDPQGNATTGLGIDARNFDTSIYDVLIKEASLEDCIEPTST

pLDDT: mean 83.94, std 19.12, range [36.53, 97.75]

Solvent-accessible surface area (backbone atoms only — not comparable to full-atom values): 6789 Å² total; per-residue 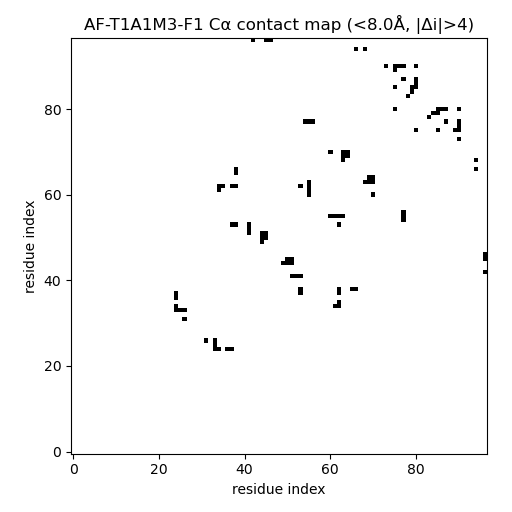(Å²): 137,85,79,85,78,80,79,81,77,79,77,78,66,94,79,73,74,78,79,84,84,87,83,84,75,82,71,95,64,81,92,75,46,48,52,61,50,52,51,52,51,43,52,53,41,35,76,72,72,44,93,71,83,88,81,65,86,53,95,81,40,62,44,44,47,72,68,73,44,66,72,88,82,49,98,53,45,67,63,36,34,78,74,66,74,40,63,65,76,75,52,67,76,91,67,100,116

Foldseek 3Di:
DDDDDDPPPPPPDPPDPPDDDDDQQDDPDPPPCSLVCQLVVQVVCVVVVDDDDRADPDPVCCNCVVLVHDPVVAPDHVCCVVPVVDDPVSHGDDGPD

InterPro domains:
  IPR025669 AAA domain [PF13614] (21-95)
  IPR027417 P-loop containing nucleoside triphosphate hydrolase [G3DSA:3.40.50.300] (10-97)
  IPR027417 P-loop containing nucleoside triphosphate hydrolase [SSF52540] (21-95)
  IPR050678 DNA Partitioning ATPase [PTHR13696] (18-96)

Mean predicted aligned error: 9.47 Å